Protein AF-A0A103XEA6-F1 (afdb_monomer_lite)

InterPro domains:
  IPR011257 DNA glycosylase [SSF48150] (9-69)
  IPR023170 Helix-hairpin-helix, base-excision DNA repair, C-terminal [G3DSA:1.10.1670.10] (55-85)

Sequence (89 aa):
MLSCLFEKRGELCLEYLRDLSVDEIKMELSRFKGIGPKTVACVLMFNLQQDDFPIDTHIAKAIGWVPIEANTKRTYLHLTTRIPNFEKM

Radius of gyration: 15.18 Å; chains: 1; bounding box: 32×34×37 Å

Secondary structure (DSSP, 8-state):
-HHHHHHHHSSS--GGGGGS-HHHHHHHHHTSTT--HHHHHHIIIIIS--S-----HHHHHHTTSS-TT--HHHHHHHHHHHSPPGGG-

Organism: Cynara cardunculus var. scolymus (NCBI:txid59895)

pLDDT: mean 88.66, std 9.47, range [41.72, 95.81]

Foldseek 3Di:
DQVVCCVVPVDSDDPVLLVDDLVVLQVVQVPDPPDDPLNSQCCCVPVNVHPGDNDDPVVCCVVPVDPPPDDPVNSRVSVSVVDDDPVVD

Structure (mmCIF, N/CA/C/O backbone):
data_AF-A0A103XEA6-F1
#
_entry.id   AF-A0A103XEA6-F1
#
loop_
_atom_site.group_PDB
_atom_site.id
_atom_site.type_symbol
_atom_site.label_atom_id
_atom_site.label_alt_id
_atom_site.label_comp_id
_atom_site.label_asym_id
_atom_site.label_entity_id
_atom_site.label_seq_id
_atom_site.pdbx_PDB_ins_code
_atom_site.Cartn_x
_atom_site.Cartn_y
_atom_site.Cartn_z
_atom_site.occupancy
_atom_site.B_iso_or_equiv
_atom_site.auth_seq_id
_atom_site.auth_comp_id
_atom_site.auth_asym_id
_atom_site.auth_atom_id
_atom_site.pdbx_PDB_model_num
ATOM 1 N N . MET A 1 1 ? -1.902 11.056 11.481 1.00 74.88 1 MET A N 1
ATOM 2 C CA . MET A 1 1 ? -2.354 9.668 11.247 1.00 74.88 1 MET A CA 1
ATOM 3 C C . MET A 1 1 ? -3.104 9.143 12.463 1.00 74.88 1 MET A C 1
ATOM 5 O O . MET A 1 1 ? -4.303 8.959 12.344 1.00 74.88 1 MET A O 1
ATOM 9 N N . LEU A 1 2 ? -2.447 8.999 13.622 1.00 85.81 2 LEU A N 1
ATOM 10 C CA . LEU A 1 2 ? -3.061 8.447 14.841 1.00 85.81 2 LEU A CA 1
ATOM 11 C C . LEU A 1 2 ? -4.288 9.235 15.336 1.00 85.81 2 LEU A C 1
ATOM 13 O O . LEU A 1 2 ? -5.311 8.621 15.603 1.00 85.81 2 LEU A O 1
ATOM 17 N N . SER A 1 3 ? -4.245 10.574 15.357 1.00 87.44 3 SER A N 1
ATOM 18 C CA . SER A 1 3 ? -5.406 11.395 15.754 1.00 87.44 3 SER A CA 1
ATOM 19 C C . SER A 1 3 ? -6.622 11.181 14.846 1.00 87.44 3 SER A C 1
ATOM 21 O O . SER A 1 3 ? -7.713 10.954 15.338 1.00 87.44 3 SER A O 1
ATOM 23 N N . CYS A 1 4 ? -6.419 11.144 13.522 1.00 84.56 4 CYS A N 1
ATOM 24 C CA . CYS A 1 4 ? -7.487 10.881 12.546 1.00 84.56 4 CYS A CA 1
ATOM 25 C C . CYS A 1 4 ? -8.089 9.475 12.707 1.00 84.56 4 CYS A C 1
ATOM 27 O O . CYS A 1 4 ? -9.296 9.298 12.562 1.00 84.56 4 CYS A O 1
ATOM 29 N N . LEU A 1 5 ? -7.259 8.473 13.017 1.00 88.56 5 LEU A N 1
ATOM 30 C CA . LEU A 1 5 ? -7.739 7.119 13.290 1.00 88.56 5 LEU A CA 1
ATOM 31 C C . LEU A 1 5 ? -8.592 7.092 14.565 1.00 88.56 5 LEU A C 1
ATOM 33 O O . LEU A 1 5 ? -9.712 6.588 14.537 1.00 88.56 5 LEU A O 1
ATOM 37 N N . PHE A 1 6 ? -8.092 7.702 15.641 1.00 91.12 6 PHE A N 1
ATOM 38 C CA . PHE A 1 6 ? -8.798 7.777 16.916 1.00 91.12 6 PHE A CA 1
ATOM 39 C C . PHE A 1 6 ? -10.119 8.550 16.804 1.00 91.12 6 PHE A C 1
ATOM 41 O O . PHE A 1 6 ? -11.140 8.081 17.286 1.00 91.12 6 PHE A O 1
ATOM 48 N N . GLU A 1 7 ? -10.138 9.683 16.100 1.00 90.81 7 GLU A N 1
ATOM 49 C CA . GLU A 1 7 ? -11.352 10.476 15.857 1.00 90.81 7 GLU A CA 1
ATOM 50 C C . GLU A 1 7 ? -12.429 9.696 15.090 1.00 90.81 7 GLU A C 1
ATOM 52 O O . GLU A 1 7 ? -13.616 9.870 15.352 1.00 90.81 7 GLU A O 1
ATOM 57 N N . LYS A 1 8 ? -12.039 8.834 14.143 1.00 86.38 8 LYS A N 1
ATOM 58 C CA . LYS A 1 8 ? -12.989 8.077 13.312 1.00 86.38 8 LYS A CA 1
ATOM 59 C C . LYS A 1 8 ? -13.448 6.760 13.924 1.00 86.38 8 LYS A C 1
ATOM 61 O O . LYS A 1 8 ? -14.550 6.315 13.618 1.00 86.38 8 LYS A O 1
ATOM 66 N N . ARG A 1 9 ? -12.586 6.092 14.693 1.00 88.00 9 ARG A N 1
ATOM 67 C CA . ARG A 1 9 ? -12.819 4.720 15.174 1.00 88.00 9 ARG A CA 1
ATOM 68 C C . ARG A 1 9 ? -12.923 4.614 16.695 1.00 88.00 9 ARG A C 1
ATOM 70 O O . ARG A 1 9 ? -13.395 3.599 17.181 1.00 88.00 9 ARG A O 1
ATOM 77 N N . GLY A 1 10 ? -12.503 5.635 17.441 1.00 91.50 10 GLY A N 1
ATOM 78 C CA . GLY A 1 10 ? -12.474 5.620 18.908 1.00 91.50 10 GLY A CA 1
ATOM 79 C C . GLY A 1 10 ? -11.330 4.798 19.511 1.00 91.50 10 GLY A C 1
ATOM 80 O O . GLY A 1 10 ? -11.195 4.742 20.729 1.00 91.50 10 GLY A O 1
ATOM 81 N N . GLU A 1 11 ? -10.487 4.186 18.677 1.00 92.75 11 GLU A N 1
ATOM 82 C CA . GLU A 1 11 ? -9.355 3.360 19.091 1.00 92.75 11 GLU A CA 1
ATOM 83 C C . GLU A 1 11 ? -8.175 3.491 18.118 1.00 92.75 11 GLU A C 1
ATOM 85 O O . GLU A 1 11 ? -8.332 3.872 16.956 1.00 92.75 11 GLU A O 1
ATOM 90 N N . LEU A 1 12 ? -6.969 3.169 18.589 1.00 92.44 12 LEU A N 1
ATOM 91 C CA . LEU A 1 12 ? -5.748 3.152 17.777 1.00 92.44 12 LEU A CA 1
ATOM 92 C C . LEU A 1 12 ? -5.490 1.750 17.211 1.00 92.44 12 LEU A C 1
ATOM 94 O O . LEU A 1 12 ? -4.431 1.168 17.432 1.00 92.44 12 LEU A O 1
ATOM 98 N N . CYS A 1 13 ? -6.476 1.212 16.495 1.00 92.56 13 CYS A N 1
ATOM 99 C CA . CYS A 1 13 ? -6.451 -0.141 15.949 1.00 92.56 13 CYS A CA 1
ATOM 100 C C . CYS A 1 13 ? -6.780 -0.143 14.448 1.00 92.56 13 CYS A C 1
ATOM 102 O O . CYS A 1 13 ? -7.590 0.654 13.972 1.00 92.56 13 CYS A O 1
ATOM 104 N N . LEU A 1 14 ? -6.141 -1.043 13.696 1.00 94.44 14 LEU A N 1
ATOM 105 C CA . LEU A 1 14 ? -6.392 -1.269 12.267 1.00 94.44 14 LEU A CA 1
ATOM 106 C C . LEU A 1 14 ? -6.877 -2.700 11.974 1.00 94.44 14 LEU A C 1
ATOM 108 O O . LEU A 1 14 ? -6.925 -3.092 10.814 1.00 94.44 14 LEU A O 1
ATOM 112 N N . GLU A 1 15 ? -7.259 -3.482 12.989 1.00 94.50 15 GLU A N 1
ATOM 113 C CA . GLU A 1 15 ? -7.714 -4.870 12.791 1.00 94.50 15 GLU A CA 1
ATOM 114 C C . GLU A 1 15 ? -8.987 -4.964 11.935 1.00 94.50 15 GLU A C 1
ATOM 116 O O . GLU A 1 15 ? -9.151 -5.935 11.203 1.00 94.50 15 GLU A O 1
ATOM 121 N N . TYR A 1 16 ? -9.819 -3.914 11.902 1.00 93.38 16 TYR A N 1
ATOM 122 C CA . TYR A 1 16 ? -10.982 -3.836 11.005 1.00 93.38 16 TYR A CA 1
ATOM 123 C C . TYR A 1 16 ? -10.621 -3.950 9.515 1.00 93.38 16 TYR A C 1
ATOM 125 O O . TYR A 1 16 ? -11.494 -4.206 8.692 1.00 93.38 16 TYR A O 1
ATOM 133 N N . LEU A 1 17 ? -9.353 -3.736 9.138 1.00 95.25 17 LEU A N 1
ATOM 134 C CA . LEU A 1 17 ? -8.904 -3.920 7.758 1.00 95.25 17 LEU A CA 1
ATOM 135 C C . LEU A 1 17 ? -9.016 -5.380 7.300 1.00 95.25 17 LEU A C 1
ATOM 137 O O . LEU A 1 17 ? -9.069 -5.609 6.099 1.00 95.25 17 LEU A O 1
ATOM 141 N N . ARG A 1 18 ? -9.058 -6.356 8.219 1.00 95.31 18 ARG A N 1
ATOM 142 C CA . ARG A 1 18 ? -9.199 -7.783 7.877 1.00 95.31 18 ARG A CA 1
ATOM 143 C C . ARG A 1 18 ? -10.549 -8.132 7.257 1.00 95.31 18 ARG A C 1
ATOM 145 O O . ARG A 1 18 ? -10.622 -9.103 6.515 1.00 95.31 18 ARG A O 1
ATOM 152 N N . ASP A 1 19 ? -11.576 -7.334 7.533 1.00 95.44 19 ASP A N 1
ATOM 153 C CA . ASP A 1 19 ? -12.935 -7.555 7.030 1.00 95.44 19 ASP A CA 1
ATOM 154 C C . ASP A 1 19 ? -13.198 -6.841 5.693 1.00 95.44 19 ASP A C 1
ATOM 156 O O . ASP A 1 19 ? -14.298 -6.918 5.146 1.00 95.44 19 ASP A O 1
ATOM 160 N N . LEU A 1 20 ? -12.208 -6.109 5.173 1.00 95.38 20 LEU A N 1
ATOM 161 C CA . LEU A 1 20 ? -12.318 -5.328 3.944 1.00 95.38 20 LEU A CA 1
ATOM 162 C C . LEU A 1 20 ? -11.732 -6.082 2.747 1.00 95.38 20 LEU A C 1
ATOM 164 O O . LEU A 1 20 ? -10.790 -6.863 2.872 1.00 95.38 20 LEU A O 1
ATOM 168 N N . SER A 1 21 ? -12.237 -5.781 1.552 1.00 94.81 21 SER A N 1
ATOM 169 C CA . SER A 1 21 ? -11.597 -6.214 0.307 1.00 94.81 21 SER A CA 1
ATOM 170 C C . SER A 1 21 ? -10.234 -5.535 0.105 1.00 94.81 21 SER A C 1
ATOM 172 O O . SER A 1 21 ? -9.963 -4.452 0.631 1.00 94.81 21 SER A O 1
ATOM 174 N N . VAL A 1 22 ? -9.367 -6.133 -0.719 1.00 92.00 22 VAL A N 1
ATOM 175 C CA . VAL A 1 22 ? -8.038 -5.574 -1.039 1.00 92.00 22 VAL A CA 1
ATOM 176 C C . VAL A 1 22 ? -8.130 -4.141 -1.574 1.00 92.00 22 VAL A C 1
ATOM 178 O O . VAL A 1 22 ? -7.331 -3.286 -1.184 1.00 92.00 22 VAL A O 1
ATOM 181 N N . ASP A 1 23 ? -9.113 -3.849 -2.425 1.00 93.06 23 ASP A N 1
ATOM 182 C CA . ASP A 1 23 ? -9.304 -2.508 -2.987 1.00 93.06 23 ASP A CA 1
ATOM 183 C C . ASP A 1 23 ? -9.734 -1.491 -1.920 1.00 93.06 23 ASP A C 1
ATOM 185 O O . ASP A 1 23 ? -9.236 -0.359 -1.896 1.00 93.06 23 ASP A O 1
ATOM 189 N N . GLU A 1 24 ? -10.593 -1.898 -0.984 1.00 95.81 24 GLU A N 1
ATOM 190 C CA . GLU A 1 24 ? -10.996 -1.066 0.151 1.00 95.81 24 GLU A CA 1
ATOM 191 C C . GLU A 1 24 ? -9.825 -0.799 1.099 1.00 95.81 24 GLU A C 1
ATOM 193 O O . GLU A 1 24 ? -9.629 0.345 1.512 1.00 95.81 24 GLU A O 1
ATOM 198 N N . ILE A 1 25 ? -8.992 -1.805 1.383 1.00 95.38 25 ILE A N 1
ATOM 199 C CA . ILE A 1 25 ? -7.774 -1.646 2.194 1.00 95.38 25 ILE A CA 1
ATOM 200 C C . ILE A 1 25 ? -6.821 -0.653 1.527 1.00 95.38 25 ILE A C 1
ATOM 202 O O . ILE A 1 25 ? -6.303 0.256 2.185 1.00 95.38 25 ILE A O 1
ATOM 206 N N . LYS A 1 26 ? -6.601 -0.789 0.211 1.00 93.44 26 LYS A N 1
ATOM 207 C CA . LYS A 1 26 ? -5.751 0.131 -0.558 1.00 93.44 26 LYS A CA 1
ATOM 208 C C . LYS A 1 26 ? -6.267 1.557 -0.472 1.00 93.44 26 LYS A C 1
ATOM 210 O O . LYS A 1 26 ? -5.476 2.475 -0.235 1.00 93.44 26 LYS A O 1
ATOM 215 N N . MET A 1 27 ? -7.572 1.746 -0.645 1.00 94.69 27 MET A N 1
ATOM 216 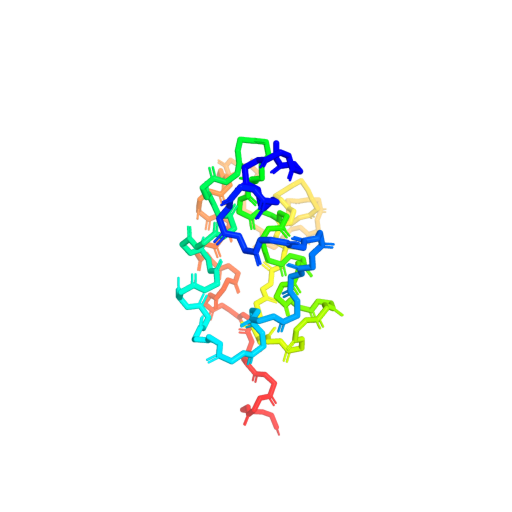C CA . MET A 1 27 ? -8.207 3.055 -0.555 1.00 94.69 27 MET A CA 1
ATOM 217 C C . MET A 1 27 ? -8.096 3.639 0.858 1.00 94.69 27 MET A C 1
ATOM 219 O O . MET A 1 27 ? -7.743 4.810 1.003 1.00 94.69 27 MET A O 1
ATOM 223 N N . GLU A 1 28 ? -8.357 2.842 1.893 1.00 93.94 28 GLU A N 1
ATOM 224 C CA . GLU A 1 28 ? -8.343 3.303 3.280 1.00 93.94 28 GLU A CA 1
ATOM 225 C C . GLU A 1 28 ? -6.932 3.691 3.732 1.00 93.94 28 GLU A C 1
ATOM 227 O O . GLU A 1 28 ? -6.721 4.803 4.222 1.00 93.94 28 GLU A O 1
ATOM 232 N N . LEU A 1 29 ? -5.933 2.838 3.489 1.00 94.06 29 LEU A N 1
ATOM 233 C CA . LEU A 1 29 ? -4.552 3.116 3.885 1.00 94.06 29 LEU A CA 1
ATOM 234 C C . LEU A 1 29 ? -3.942 4.295 3.112 1.00 94.06 29 LEU A C 1
ATOM 236 O O . LEU A 1 29 ? -3.201 5.092 3.690 1.00 94.06 29 LEU A O 1
ATOM 240 N N . SER A 1 30 ? -4.296 4.461 1.834 1.00 92.69 30 SER A N 1
ATOM 241 C CA . SER A 1 30 ? -3.798 5.568 0.999 1.00 92.69 30 SER A CA 1
ATOM 242 C C . SER A 1 30 ? -4.304 6.948 1.440 1.00 92.69 30 SER A C 1
ATOM 244 O O . SER A 1 30 ? -3.765 7.968 1.010 1.00 92.69 30 SER A O 1
ATOM 246 N N . ARG A 1 31 ? -5.321 7.020 2.312 1.00 90.56 31 ARG A N 1
ATOM 247 C CA . ARG A 1 31 ? -5.809 8.290 2.883 1.00 90.56 31 ARG A CA 1
ATOM 248 C C . ARG A 1 31 ? -4.869 8.869 3.933 1.00 90.56 31 ARG A C 1
ATOM 250 O O . ARG A 1 31 ? -4.924 10.069 4.214 1.00 90.56 31 ARG A O 1
ATOM 257 N N . PHE A 1 32 ? -4.019 8.047 4.545 1.00 90.38 32 PHE A N 1
ATOM 258 C CA . PHE A 1 32 ? -3.091 8.522 5.560 1.00 90.38 32 PHE A CA 1
ATOM 259 C C . PHE A 1 32 ? -1.883 9.191 4.902 1.00 90.38 32 PHE A C 1
ATOM 261 O O . PHE A 1 32 ? -1.085 8.557 4.215 1.00 90.38 32 PHE A O 1
ATOM 268 N N . LYS A 1 33 ? -1.711 10.495 5.153 1.00 89.62 33 LYS A N 1
ATOM 269 C CA . LYS A 1 33 ? -0.540 11.250 4.686 1.00 89.62 33 LYS A CA 1
ATOM 270 C C . LYS A 1 33 ? 0.754 10.536 5.097 1.00 89.62 33 LYS A C 1
ATOM 272 O O . LYS A 1 33 ? 0.978 10.311 6.284 1.00 89.62 33 LYS A O 1
ATOM 277 N N . GLY A 1 34 ? 1.608 10.246 4.116 1.00 90.06 34 GLY A N 1
ATOM 278 C CA . GLY A 1 34 ? 2.882 9.546 4.312 1.00 90.06 34 GLY A CA 1
ATOM 279 C C . GLY A 1 34 ? 2.823 8.038 4.051 1.00 90.06 34 GLY A C 1
ATOM 280 O O . GLY A 1 34 ? 3.877 7.417 3.959 1.00 90.06 34 GLY A O 1
ATOM 281 N N . ILE A 1 35 ? 1.633 7.458 3.864 1.00 92.50 35 ILE A N 1
ATOM 282 C CA . ILE A 1 35 ? 1.476 6.073 3.414 1.00 92.50 35 ILE A CA 1
ATOM 283 C C . ILE A 1 35 ? 1.370 6.060 1.889 1.00 92.50 35 ILE A C 1
ATOM 285 O O . ILE A 1 35 ? 0.448 6.627 1.308 1.00 92.50 35 ILE A O 1
ATOM 289 N N . GLY A 1 36 ? 2.349 5.429 1.241 1.00 89.56 36 GLY A N 1
ATOM 290 C CA . GLY A 1 36 ? 2.381 5.248 -0.209 1.00 89.56 36 GLY A CA 1
ATOM 291 C C . GLY A 1 36 ? 2.132 3.796 -0.632 1.00 89.56 36 GLY A C 1
ATOM 292 O O . GLY A 1 36 ? 2.118 2.901 0.215 1.00 89.56 36 GLY A O 1
ATOM 293 N N . PRO A 1 37 ? 2.027 3.526 -1.947 1.00 87.62 37 PRO A N 1
ATOM 294 C CA . PRO A 1 37 ? 1.684 2.203 -2.477 1.00 87.62 37 PRO A CA 1
ATOM 295 C C . PRO A 1 37 ? 2.592 1.064 -1.996 1.00 87.62 37 PRO A C 1
ATOM 297 O O . PRO A 1 37 ? 2.110 -0.031 -1.739 1.00 87.62 37 PRO A O 1
ATOM 300 N N . LYS A 1 38 ? 3.897 1.322 -1.817 1.00 88.50 38 LYS A N 1
ATOM 301 C CA . LYS A 1 38 ? 4.837 0.320 -1.284 1.00 88.50 38 LYS A CA 1
ATOM 302 C C . LYS A 1 38 ? 4.480 -0.092 0.146 1.00 88.50 38 LYS A C 1
ATOM 304 O O . LYS A 1 38 ? 4.468 -1.273 0.458 1.00 88.50 38 LYS A O 1
ATOM 309 N N . THR A 1 39 ? 4.169 0.881 1.002 1.00 92.56 39 THR A N 1
ATOM 310 C CA . THR A 1 39 ? 3.776 0.631 2.394 1.00 92.56 39 THR A CA 1
ATOM 311 C C . THR A 1 39 ? 2.452 -0.120 2.459 1.00 92.56 39 THR A C 1
ATOM 313 O O . THR A 1 39 ? 2.339 -1.071 3.223 1.00 92.56 39 THR A O 1
ATOM 316 N N . VAL A 1 40 ? 1.478 0.262 1.628 1.00 93.56 40 VAL A N 1
ATOM 317 C CA . VAL A 1 40 ? 0.187 -0.438 1.523 1.00 93.56 40 VAL A CA 1
ATOM 318 C C . VAL A 1 40 ? 0.388 -1.902 1.127 1.00 93.56 40 VAL A C 1
ATOM 320 O O . VAL A 1 40 ? -0.141 -2.784 1.796 1.00 93.56 40 VAL A O 1
ATOM 323 N N . ALA A 1 41 ? 1.201 -2.165 0.099 1.00 90.31 41 ALA A N 1
ATOM 324 C CA . ALA A 1 41 ? 1.509 -3.524 -0.341 1.00 90.31 41 ALA A CA 1
ATOM 325 C C . ALA A 1 41 ? 2.213 -4.348 0.754 1.00 90.31 41 ALA A C 1
ATOM 327 O O . ALA A 1 41 ? 1.891 -5.517 0.935 1.00 90.31 41 ALA A O 1
ATOM 328 N N . CYS A 1 42 ? 3.113 -3.741 1.540 1.00 92.31 42 CYS A N 1
ATOM 329 C CA . CYS A 1 42 ? 3.716 -4.417 2.692 1.00 92.31 42 CYS A CA 1
ATOM 330 C C . CYS A 1 42 ? 2.674 -4.812 3.749 1.00 92.31 42 CYS A C 1
ATOM 332 O O . CYS A 1 42 ? 2.739 -5.924 4.259 1.00 92.31 42 CYS A O 1
ATOM 334 N N . VAL A 1 43 ? 1.721 -3.931 4.077 1.00 94.88 43 VAL A N 1
ATOM 335 C CA . VAL A 1 43 ? 0.664 -4.242 5.058 1.00 94.88 43 VAL A CA 1
ATOM 336 C C . VAL A 1 43 ? -0.233 -5.371 4.547 1.00 94.88 43 VAL A C 1
ATOM 338 O O . VAL A 1 43 ? -0.504 -6.314 5.289 1.00 94.88 43 VAL A O 1
ATOM 341 N N . LEU A 1 44 ? -0.646 -5.311 3.278 1.00 93.19 44 LEU A N 1
ATOM 342 C CA . LEU A 1 44 ? -1.430 -6.370 2.640 1.00 93.19 44 LEU A CA 1
ATOM 343 C C . LEU A 1 44 ? -0.715 -7.722 2.718 1.00 93.19 44 LEU A C 1
ATOM 345 O O . LEU A 1 44 ? -1.274 -8.674 3.259 1.00 93.19 44 LEU A O 1
ATOM 349 N N . MET A 1 45 ? 0.538 -7.779 2.263 1.00 91.00 45 MET A N 1
ATOM 350 C CA . MET A 1 45 ? 1.293 -9.028 2.179 1.00 91.00 45 MET A CA 1
ATOM 351 C C . MET A 1 45 ? 1.688 -9.574 3.558 1.00 91.00 45 MET A C 1
ATOM 353 O O . MET A 1 45 ? 1.449 -10.740 3.858 1.00 91.00 45 MET A O 1
ATOM 357 N N . PHE A 1 46 ? 2.291 -8.749 4.421 1.00 92.06 46 PHE A N 1
ATOM 358 C CA . PHE A 1 46 ? 2.886 -9.230 5.673 1.00 92.06 46 PHE A CA 1
ATOM 359 C C . PHE A 1 46 ? 1.908 -9.288 6.848 1.00 92.06 46 PHE A C 1
ATOM 361 O O . PHE A 1 46 ? 2.061 -10.146 7.714 1.00 92.06 46 PHE A O 1
ATOM 368 N N . ASN A 1 47 ? 0.927 -8.381 6.922 1.00 93.75 47 ASN A N 1
ATOM 369 C CA . ASN A 1 47 ? 0.030 -8.288 8.081 1.00 93.75 47 ASN A CA 1
ATOM 370 C C . ASN A 1 47 ? -1.361 -8.872 7.813 1.00 93.75 47 ASN A C 1
ATOM 372 O O . ASN A 1 47 ? -1.983 -9.415 8.734 1.00 93.75 47 ASN A O 1
ATOM 376 N N . LEU A 1 48 ? -1.846 -8.761 6.574 1.00 93.94 48 LEU A N 1
ATOM 377 C CA . LEU A 1 48 ? -3.187 -9.204 6.177 1.00 93.94 48 LEU A CA 1
ATOM 378 C C . LEU A 1 48 ? -3.180 -10.492 5.345 1.00 93.94 48 LEU A C 1
ATOM 380 O O . LEU A 1 48 ? -4.256 -11.009 5.057 1.00 93.94 48 LEU A O 1
ATOM 384 N N . GLN A 1 49 ? -1.994 -11.020 5.011 1.00 90.25 49 GLN A N 1
ATOM 385 C CA . GLN A 1 49 ? -1.811 -12.252 4.231 1.00 90.25 49 GLN A CA 1
ATOM 386 C C . GLN A 1 49 ? -2.589 -12.235 2.906 1.00 90.25 49 GLN A C 1
ATOM 388 O O . GLN A 1 49 ? -3.111 -13.252 2.465 1.00 90.25 49 GLN A O 1
ATOM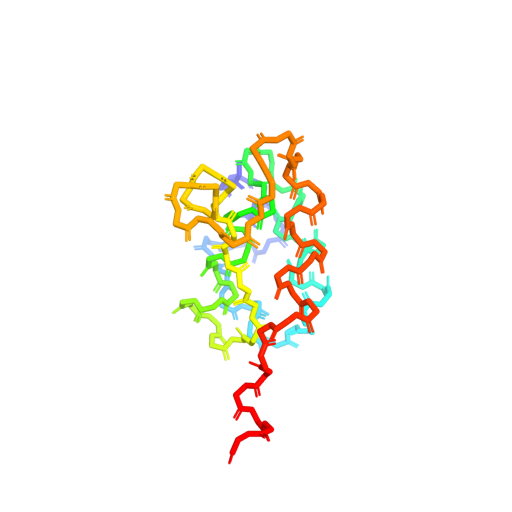 393 N N . GLN A 1 50 ? -2.692 -11.056 2.294 1.00 89.62 50 GLN A N 1
ATOM 394 C CA . GLN A 1 50 ? -3.309 -10.866 0.988 1.00 89.62 50 GLN A CA 1
ATOM 395 C C . GLN A 1 50 ? -2.238 -10.913 -0.100 1.00 89.62 50 GLN A C 1
ATOM 397 O O . GLN A 1 50 ? -1.125 -10.417 0.099 1.00 89.62 50 GLN A O 1
ATOM 402 N N . ASP A 1 51 ? -2.604 -11.442 -1.266 1.00 83.88 51 ASP A N 1
ATOM 403 C CA . ASP A 1 51 ? -1.747 -11.472 -2.450 1.00 83.88 51 ASP A CA 1
ATOM 404 C C . ASP A 1 51 ? -1.533 -10.044 -2.990 1.00 83.88 51 ASP A C 1
ATOM 406 O O . ASP A 1 51 ? -2.281 -9.529 -3.823 1.00 83.88 51 ASP A O 1
ATOM 410 N N . ASP A 1 52 ? -0.490 -9.379 -2.500 1.00 85.19 52 ASP A N 1
ATOM 411 C CA . ASP A 1 52 ? 0.075 -8.168 -3.091 1.00 85.19 52 ASP A CA 1
ATOM 412 C C . ASP A 1 52 ? 1.600 -8.253 -3.048 1.00 85.19 52 ASP A C 1
ATOM 414 O O . ASP A 1 52 ? 2.186 -8.940 -2.212 1.00 85.19 52 ASP A O 1
ATOM 418 N N . PHE A 1 53 ? 2.259 -7.543 -3.956 1.00 81.50 53 PHE A N 1
ATOM 419 C CA . PHE A 1 53 ? 3.702 -7.597 -4.095 1.00 81.50 53 PHE A CA 1
ATOM 420 C C . PHE A 1 53 ? 4.306 -6.208 -3.853 1.00 81.50 53 PHE A C 1
ATOM 422 O O . PHE A 1 53 ? 4.174 -5.310 -4.696 1.00 81.50 53 PHE A O 1
ATOM 429 N N . PRO A 1 54 ? 4.980 -5.983 -2.707 1.00 84.81 54 PRO A N 1
ATOM 430 C CA . PRO A 1 54 ? 5.660 -4.727 -2.435 1.00 84.81 54 PRO A CA 1
ATOM 431 C C . PRO A 1 54 ? 6.891 -4.594 -3.334 1.00 84.81 54 PRO A C 1
ATOM 433 O O . PRO A 1 54 ? 7.965 -5.131 -3.077 1.00 84.81 54 PRO A O 1
ATOM 436 N N . ILE A 1 55 ? 6.722 -3.848 -4.423 1.00 83.44 55 ILE A N 1
ATOM 437 C CA . ILE A 1 55 ? 7.741 -3.705 -5.462 1.00 83.44 55 ILE A CA 1
ATOM 438 C C . ILE A 1 55 ? 8.733 -2.609 -5.103 1.00 83.44 55 ILE A C 1
ATOM 440 O O . ILE A 1 55 ? 8.391 -1.421 -5.071 1.00 83.44 55 ILE A O 1
ATOM 444 N N . ASP A 1 56 ? 9.999 -2.992 -4.949 1.00 87.81 56 ASP A N 1
ATOM 445 C CA . ASP A 1 56 ? 11.099 -2.042 -4.984 1.00 87.81 56 ASP A CA 1
ATOM 446 C C . ASP A 1 56 ? 11.705 -1.937 -6.389 1.00 87.81 56 ASP A C 1
ATOM 448 O O . ASP A 1 56 ? 12.313 -2.865 -6.917 1.00 87.81 56 ASP A O 1
ATOM 452 N N . THR A 1 57 ? 11.542 -0.766 -7.003 1.00 90.00 57 THR A N 1
ATOM 453 C CA . THR A 1 57 ? 12.045 -0.483 -8.350 1.00 90.00 57 THR A CA 1
ATOM 454 C C . THR A 1 57 ? 13.565 -0.512 -8.453 1.00 90.00 57 THR A C 1
ATOM 456 O O . THR A 1 57 ? 14.076 -0.882 -9.505 1.00 90.00 57 THR A O 1
ATOM 459 N N . HIS A 1 58 ? 14.301 -0.140 -7.405 1.00 91.12 58 HIS A N 1
ATOM 460 C CA . HIS A 1 58 ? 15.761 -0.211 -7.436 1.00 91.12 58 HIS A CA 1
ATOM 461 C C . HIS A 1 58 ? 16.225 -1.663 -7.400 1.00 91.12 58 HIS A C 1
ATOM 463 O O . HIS A 1 58 ? 17.075 -2.037 -8.204 1.00 91.12 58 HIS A O 1
ATOM 469 N N . ILE A 1 59 ? 15.613 -2.489 -6.546 1.00 91.44 59 ILE A N 1
ATOM 470 C CA . ILE A 1 59 ? 15.913 -3.926 -6.491 1.00 91.44 59 ILE A CA 1
ATOM 471 C C . ILE A 1 59 ? 15.562 -4.589 -7.822 1.00 91.44 59 ILE A C 1
ATOM 473 O O . ILE A 1 59 ? 16.416 -5.248 -8.404 1.00 91.44 59 ILE A O 1
ATOM 477 N N . ALA A 1 60 ? 14.356 -4.352 -8.350 1.00 93.12 60 ALA A N 1
ATOM 478 C CA . ALA A 1 60 ? 13.906 -4.933 -9.615 1.00 93.12 60 ALA A CA 1
ATOM 479 C C . ALA A 1 60 ? 14.840 -4.599 -10.792 1.00 93.12 60 ALA A C 1
ATOM 481 O O . ALA A 1 60 ? 15.070 -5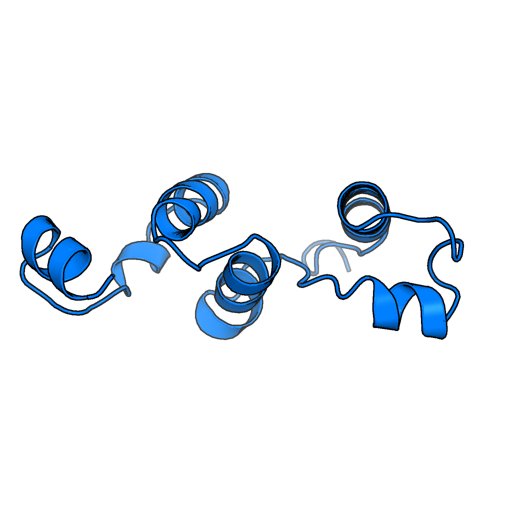.440 -11.659 1.00 93.12 60 ALA A O 1
ATOM 482 N N . LYS A 1 61 ? 15.407 -3.387 -10.812 1.00 94.75 61 LYS A N 1
ATOM 483 C CA . LYS A 1 61 ? 16.430 -2.995 -11.791 1.00 94.75 61 LYS A CA 1
ATOM 484 C C . LYS A 1 61 ? 17.759 -3.699 -11.547 1.00 94.75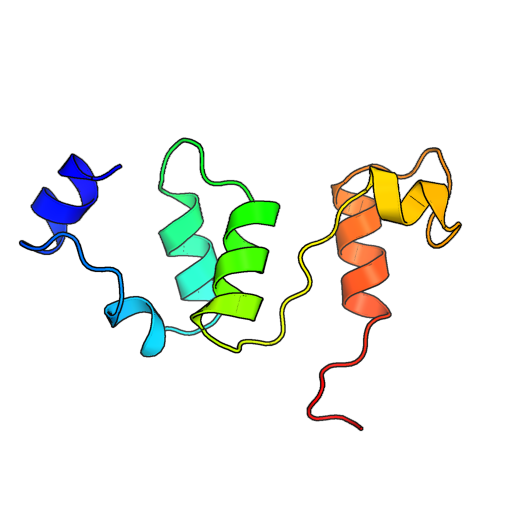 61 LYS A C 1
ATOM 486 O O . LYS A 1 61 ? 18.350 -4.204 -12.493 1.00 94.75 61 LYS A O 1
ATOM 491 N N . ALA A 1 62 ? 18.220 -3.739 -10.298 1.00 95.38 62 ALA A N 1
ATOM 492 C CA . ALA A 1 62 ? 19.507 -4.328 -9.936 1.00 95.38 62 ALA A CA 1
ATOM 493 C C . ALA A 1 62 ? 19.599 -5.818 -10.303 1.00 95.38 62 ALA A C 1
ATOM 495 O O . ALA A 1 62 ? 20.663 -6.283 -10.698 1.00 95.38 62 ALA A O 1
ATOM 496 N N . ILE A 1 63 ? 18.483 -6.546 -10.219 1.00 95.12 63 ILE A N 1
ATOM 497 C CA . ILE A 1 63 ? 18.403 -7.976 -10.563 1.00 95.12 63 ILE A CA 1
ATOM 498 C C . ILE A 1 63 ? 17.946 -8.236 -12.008 1.00 95.12 63 ILE A C 1
ATOM 500 O O . ILE A 1 63 ? 17.715 -9.382 -12.385 1.00 95.12 63 ILE A O 1
ATOM 504 N N . GLY A 1 64 ? 17.790 -7.187 -12.823 1.00 94.75 64 GLY A N 1
ATOM 505 C CA . GLY A 1 64 ? 17.460 -7.307 -14.245 1.00 94.75 64 GLY A CA 1
ATOM 506 C C . GLY A 1 64 ? 16.022 -7.740 -14.551 1.00 94.75 64 GLY A C 1
ATOM 507 O O . GLY A 1 64 ? 15.749 -8.189 -15.660 1.00 94.75 64 GLY A O 1
ATOM 508 N N . TRP A 1 65 ? 15.087 -7.607 -13.607 1.00 94.19 65 TRP A N 1
ATOM 509 C CA . TRP A 1 65 ? 13.673 -7.939 -13.841 1.00 94.19 65 TRP A CA 1
ATOM 510 C C . TRP A 1 65 ? 12.937 -6.876 -14.661 1.00 94.19 65 TRP A C 1
ATOM 512 O O . TRP A 1 65 ? 11.903 -7.162 -15.259 1.00 94.19 65 TRP A O 1
ATOM 522 N N . VAL A 1 66 ? 13.453 -5.646 -14.696 1.00 94.88 66 VAL A N 1
ATOM 523 C CA . VAL A 1 66 ? 12.941 -4.555 -15.537 1.00 94.88 66 VAL A CA 1
ATOM 524 C C . VAL A 1 66 ? 14.092 -3.741 -16.144 1.00 94.88 66 VAL A C 1
ATOM 526 O O . VAL A 1 66 ? 15.177 -3.712 -15.561 1.00 94.88 66 VAL A O 1
ATOM 529 N N . PRO A 1 67 ? 13.869 -3.026 -17.268 1.00 95.56 67 PRO A N 1
ATOM 530 C CA . PRO A 1 67 ? 14.851 -2.091 -17.821 1.00 95.56 67 PRO A CA 1
ATOM 531 C C . PRO A 1 67 ? 15.252 -0.999 -16.822 1.00 95.56 67 PRO A C 1
ATOM 533 O O . PRO A 1 67 ? 14.445 -0.578 -15.984 1.00 95.56 67 PRO A O 1
ATOM 536 N N . ILE A 1 68 ? 16.472 -0.473 -16.937 1.00 94.75 68 ILE A N 1
ATOM 537 C CA . ILE A 1 68 ? 16.994 0.526 -15.994 1.00 94.75 68 ILE A CA 1
ATOM 538 C C . ILE A 1 68 ? 16.237 1.864 -16.063 1.00 94.75 68 ILE A C 1
ATOM 540 O O . ILE A 1 68 ? 16.169 2.601 -15.076 1.00 94.75 68 ILE A O 1
ATOM 544 N N . GLU A 1 69 ? 15.561 2.135 -17.177 1.00 94.88 69 GLU A N 1
ATOM 545 C CA . GLU A 1 69 ? 14.703 3.298 -17.417 1.00 94.88 69 GLU A CA 1
ATOM 546 C C . GLU A 1 69 ? 13.281 3.113 -16.861 1.00 94.88 69 GLU A C 1
ATOM 548 O O . GLU A 1 69 ? 12.480 4.053 -16.862 1.00 94.88 69 GLU A O 1
ATOM 553 N N . ALA A 1 70 ? 12.922 1.914 -16.385 1.00 93.94 70 ALA A N 1
ATOM 554 C CA . ALA A 1 70 ? 11.591 1.655 -15.852 1.00 93.94 70 ALA A CA 1
ATOM 555 C C . ALA A 1 70 ? 11.304 2.556 -14.641 1.00 93.94 70 ALA A C 1
ATOM 557 O O . ALA A 1 70 ? 12.103 2.678 -13.714 1.00 93.94 70 ALA A O 1
ATOM 558 N N . ASN A 1 71 ? 10.141 3.201 -14.625 1.00 91.94 71 ASN A N 1
ATOM 559 C CA . ASN A 1 71 ? 9.694 3.961 -13.460 1.00 91.94 71 ASN A CA 1
ATOM 560 C C . ASN A 1 71 ? 8.889 3.068 -12.502 1.00 91.94 71 ASN A C 1
ATOM 562 O O . ASN A 1 71 ? 8.544 1.929 -12.831 1.00 91.94 71 ASN A O 1
ATOM 566 N N . THR A 1 72 ? 8.559 3.592 -11.322 1.00 87.75 72 THR A N 1
ATOM 567 C CA . THR A 1 72 ? 7.814 2.858 -10.288 1.00 87.75 72 THR A CA 1
ATOM 568 C C . THR A 1 72 ? 6.502 2.283 -10.808 1.00 87.75 72 THR A C 1
ATOM 570 O O . THR A 1 72 ? 6.216 1.114 -10.579 1.00 87.75 72 THR A O 1
ATOM 573 N N . LYS A 1 73 ? 5.733 3.066 -11.577 1.00 86.62 73 LYS A N 1
ATOM 574 C CA . LYS A 1 73 ? 4.435 2.637 -12.117 1.00 86.62 73 LYS A CA 1
ATOM 575 C C . LYS A 1 73 ? 4.577 1.489 -13.121 1.00 86.62 73 LYS A C 1
ATOM 577 O O . LYS A 1 73 ? 3.841 0.513 -13.038 1.00 86.62 73 LYS A O 1
ATOM 582 N N . ARG A 1 74 ? 5.526 1.589 -14.059 1.00 89.94 74 ARG A N 1
ATOM 583 C CA . ARG A 1 74 ? 5.803 0.533 -15.050 1.00 89.94 74 ARG A CA 1
ATOM 584 C C . ARG A 1 74 ? 6.306 -0.739 -14.383 1.00 89.94 74 ARG A C 1
ATOM 586 O O . ARG A 1 74 ? 5.856 -1.820 -14.739 1.00 89.94 74 ARG A O 1
ATOM 593 N N . THR A 1 75 ? 7.194 -0.596 -13.403 1.00 91.00 75 THR A N 1
ATOM 594 C CA . THR A 1 75 ? 7.706 -1.728 -12.621 1.00 91.00 75 THR A CA 1
ATOM 595 C C . THR A 1 75 ? 6.570 -2.407 -11.863 1.00 91.00 75 THR A C 1
ATOM 597 O O . THR A 1 75 ? 6.457 -3.627 -11.916 1.00 91.00 75 THR A O 1
ATOM 600 N N . TYR A 1 76 ? 5.694 -1.610 -11.234 1.00 86.12 76 TYR A N 1
ATOM 601 C CA . TYR A 1 76 ? 4.520 -2.105 -10.523 1.00 86.12 76 TYR A CA 1
ATOM 602 C C . TYR A 1 76 ? 3.636 -2.969 -11.424 1.00 86.12 76 TYR A C 1
ATOM 604 O O . TYR A 1 76 ? 3.427 -4.145 -11.147 1.00 86.12 76 TYR A O 1
ATOM 612 N N . LEU A 1 77 ? 3.190 -2.406 -12.550 1.00 86.75 77 LEU A N 1
ATOM 613 C CA . LEU A 1 77 ? 2.322 -3.093 -13.511 1.00 86.75 77 LEU A CA 1
ATOM 614 C C . LEU A 1 77 ? 2.977 -4.348 -14.106 1.00 86.75 77 LEU A C 1
ATOM 616 O O . LEU A 1 77 ? 2.323 -5.377 -14.253 1.00 86.75 77 LEU A O 1
ATOM 620 N N . HIS A 1 78 ? 4.269 -4.279 -14.443 1.00 90.06 78 HIS A N 1
ATOM 621 C CA . HIS A 1 78 ? 4.985 -5.411 -15.024 1.00 90.06 78 HIS A CA 1
ATOM 622 C C . HIS A 1 78 ? 5.059 -6.597 -14.059 1.00 90.06 78 HIS A C 1
ATOM 624 O O . HIS A 1 78 ? 4.695 -7.710 -14.430 1.00 90.06 78 HIS A O 1
ATOM 630 N N . LEU A 1 79 ? 5.509 -6.364 -12.823 1.00 88.31 79 LEU A N 1
ATOM 631 C CA . LEU A 1 79 ? 5.737 -7.448 -11.869 1.00 88.31 79 LEU A CA 1
ATOM 632 C C . LEU A 1 79 ? 4.429 -7.990 -11.291 1.00 88.31 79 LEU A C 1
ATOM 634 O O . LEU A 1 79 ? 4.313 -9.200 -11.162 1.00 88.31 79 LEU A O 1
ATOM 638 N N . THR A 1 80 ? 3.420 -7.148 -11.050 1.00 81.44 80 THR A N 1
ATOM 639 C CA . THR A 1 80 ? 2.079 -7.628 -10.647 1.00 81.44 80 THR A CA 1
ATOM 640 C C . THR A 1 80 ? 1.415 -8.500 -11.712 1.00 81.44 80 THR A C 1
ATOM 642 O O . THR A 1 80 ? 0.648 -9.389 -11.375 1.00 81.44 80 THR A O 1
ATOM 645 N N . THR A 1 81 ? 1.734 -8.301 -12.996 1.00 85.56 81 THR A N 1
ATOM 646 C CA . THR A 1 81 ? 1.251 -9.180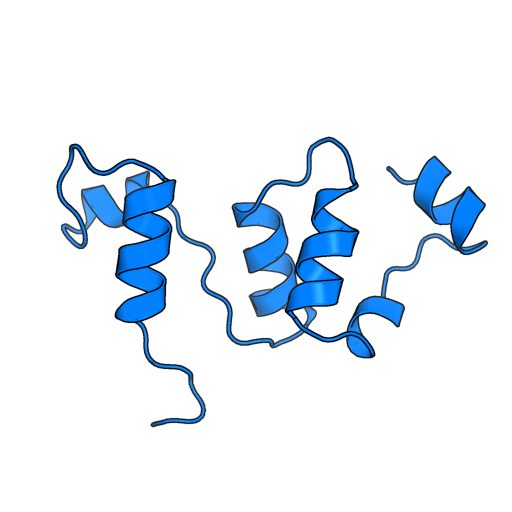 -14.077 1.00 85.56 81 THR A CA 1
ATOM 647 C C . THR A 1 81 ? 2.043 -10.491 -14.165 1.00 85.56 81 THR A C 1
ATOM 649 O O . THR A 1 81 ? 1.530 -11.497 -14.648 1.00 85.56 81 THR A O 1
ATOM 652 N N . ARG A 1 82 ? 3.323 -10.482 -13.772 1.00 87.62 82 ARG A N 1
ATOM 653 C CA . ARG A 1 82 ? 4.248 -11.615 -13.946 1.00 87.62 82 ARG A CA 1
ATOM 654 C C . ARG A 1 82 ? 4.311 -12.547 -12.745 1.00 87.62 82 ARG A C 1
ATOM 656 O O . ARG A 1 82 ? 4.589 -13.727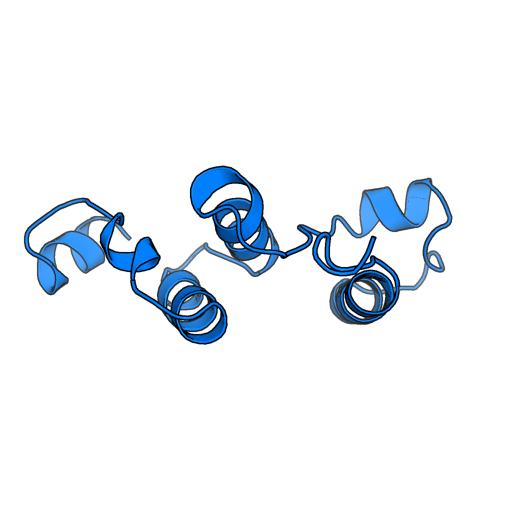 -12.934 1.00 87.62 82 ARG A O 1
ATOM 663 N N . ILE A 1 83 ? 4.118 -12.019 -11.543 1.00 84.31 83 ILE A N 1
ATOM 664 C CA . ILE A 1 83 ? 4.178 -12.795 -10.310 1.00 84.31 83 ILE A CA 1
ATOM 665 C C . ILE A 1 83 ? 2.847 -13.532 -10.161 1.00 84.31 83 ILE A C 1
ATOM 667 O O . ILE A 1 83 ? 1.799 -12.888 -10.170 1.00 84.31 83 ILE A O 1
ATOM 671 N N . PRO A 1 84 ? 2.866 -14.872 -10.090 1.00 79.00 84 PRO A N 1
ATOM 672 C CA . PRO A 1 84 ? 1.649 -15.643 -9.920 1.00 79.00 84 PRO A CA 1
ATOM 673 C C . PRO A 1 84 ? 1.053 -15.393 -8.533 1.00 79.00 84 PRO A C 1
ATOM 675 O O . PRO A 1 84 ? 1.782 -15.279 -7.548 1.00 79.00 84 PRO A O 1
ATOM 678 N N . ASN A 1 85 ? -0.276 -15.358 -8.462 1.00 73.81 85 ASN A N 1
ATOM 679 C CA . ASN A 1 85 ? -0.986 -15.460 -7.190 1.00 73.81 85 ASN A CA 1
ATOM 680 C C . ASN A 1 85 ? -0.756 -16.857 -6.612 1.00 73.81 85 ASN A C 1
ATOM 682 O O . ASN A 1 85 ? -0.784 -17.841 -7.361 1.00 73.81 85 ASN A O 1
ATOM 686 N N . PHE A 1 86 ? -0.546 -16.945 -5.300 1.00 61.91 86 PHE A N 1
ATOM 687 C CA . PHE A 1 86 ? -0.208 -18.206 -4.638 1.00 61.91 86 PHE A CA 1
ATOM 688 C C . PHE A 1 86 ? -1.329 -19.250 -4.776 1.00 61.91 86 PHE A C 1
ATOM 690 O O . PHE A 1 86 ? -1.047 -20.440 -4.805 1.00 61.91 86 PHE A O 1
ATOM 697 N N . GLU A 1 87 ? -2.582 -18.822 -4.967 1.00 54.78 87 GLU A N 1
ATOM 698 C CA . GLU A 1 87 ? -3.721 -19.720 -5.222 1.00 54.78 87 GLU A CA 1
ATOM 699 C C . GLU A 1 87 ? -3.681 -20.452 -6.580 1.00 54.78 87 GLU A C 1
ATOM 701 O O . GLU A 1 87 ? -4.518 -21.317 -6.836 1.00 54.78 87 GLU A O 1
ATOM 706 N N . LYS A 1 88 ? -2.755 -20.103 -7.486 1.00 45.41 88 LYS A N 1
ATOM 707 C CA . LYS A 1 88 ? -2.658 -20.689 -8.838 1.00 45.41 88 LYS A CA 1
ATOM 708 C C . LYS A 1 88 ? -1.450 -21.616 -9.046 1.00 45.41 88 LYS A C 1
ATOM 710 O O . LYS A 1 88 ? -1.182 -21.971 -10.196 1.00 45.41 88 LYS A O 1
ATOM 715 N N . MET A 1 89 ? -0.730 -21.992 -7.985 1.00 41.72 89 MET A N 1
ATOM 716 C CA . MET A 1 89 ? 0.317 -23.034 -8.001 1.00 41.72 89 MET A CA 1
ATOM 717 C C . MET A 1 89 ? -0.156 -24.289 -7.278 1.00 41.72 89 MET A C 1
ATOM 719 O O . MET A 1 89 ? 0.180 -25.383 -7.782 1.00 41.72 89 MET A O 1
#